Protein AF-A0A0F8XZ46-F1 (afdb_monomer)

Solvent-accessible surface area (backbone atoms only — not comparable to full-atom values): 6084 Å² total; per-residue (Å²): 131,84,63,68,65,59,56,51,52,51,53,51,53,50,50,57,52,47,66,60,47,59,70,53,71,75,48,46,54,52,50,50,47,26,72,75,46,38,25,59,65,57,48,15,61,78,67,75,45,56,47,68,56,50,53,53,48,51,52,57,47,38,74,34,48,31,46,78,44,79,39,54,35,90,87,76,64,79,47,67,53,25,41,51,63,33,43,66,86,70,51,65,78,75,75,77,75,77,74,80,76,83,126

Secondary structure (DSSP, 8-state):
---HHHHHHHHHHHHHHHHHHPPPHHHHHHHHHHHTT--HHHHHHHTT--HHHHHHHHHHHHHTT-EEEEEE-TTTSSSEEEEEEE-TTS-B-----------

Structure (mmCIF, N/CA/C/O backbone):
data_AF-A0A0F8XZ46-F1
#
_entry.id   AF-A0A0F8XZ46-F1
#
loop_
_atom_site.group_PDB
_atom_site.id
_atom_site.type_symbol
_atom_site.label_atom_id
_atom_site.label_alt_id
_atom_site.label_comp_id
_atom_site.label_asym_id
_atom_site.label_entity_id
_atom_site.label_seq_id
_atom_site.pdbx_PDB_ins_code
_atom_site.Cartn_x
_atom_site.Cartn_y
_atom_site.Cartn_z
_atom_site.occupancy
_atom_site.B_iso_or_equiv
_atom_site.auth_seq_id
_atom_site.auth_comp_id
_atom_site.auth_asym_id
_atom_site.auth_atom_id
_atom_site.pdbx_PDB_model_num
ATOM 1 N N . ARG A 1 1 ? -40.461 5.940 25.966 1.00 54.66 1 ARG A N 1
ATOM 2 C CA . ARG A 1 1 ? -39.124 6.562 26.134 1.00 54.66 1 ARG A CA 1
ATOM 3 C C . ARG A 1 1 ? -38.104 5.551 25.630 1.00 54.66 1 ARG A C 1
ATOM 5 O O . ARG A 1 1 ? -37.995 4.506 26.253 1.00 54.66 1 ARG A O 1
ATOM 12 N N . LEU A 1 2 ? -37.449 5.794 24.489 1.00 52.75 2 LEU A N 1
ATOM 13 C CA . LEU A 1 2 ? -36.357 4.928 24.029 1.00 52.75 2 LEU A CA 1
ATOM 14 C C . LEU A 1 2 ? -35.265 4.912 25.108 1.00 52.75 2 LEU A C 1
ATOM 16 O O . LEU A 1 2 ? -34.866 5.974 25.594 1.00 52.75 2 LEU A O 1
ATOM 20 N N . ASN A 1 3 ? -34.825 3.722 25.510 1.00 60.56 3 ASN A N 1
ATOM 21 C CA . ASN A 1 3 ? -33.759 3.558 26.491 1.00 60.56 3 ASN A CA 1
ATOM 22 C C . ASN A 1 3 ? -32.466 4.128 25.903 1.00 60.56 3 ASN A C 1
ATOM 24 O O . ASN A 1 3 ? -31.835 3.501 25.058 1.00 60.56 3 ASN A O 1
ATOM 28 N N . ARG A 1 4 ? -32.065 5.318 26.367 1.00 68.06 4 ARG A N 1
ATOM 29 C CA . ARG A 1 4 ? -30.822 6.010 25.972 1.00 68.06 4 ARG A CA 1
ATOM 30 C C . ARG A 1 4 ? -29.567 5.131 26.106 1.00 68.06 4 ARG A C 1
ATOM 32 O O . ARG A 1 4 ? -28.563 5.422 25.470 1.00 68.06 4 ARG A O 1
ATOM 39 N N . ASN A 1 5 ? -29.638 4.062 26.897 1.00 66.75 5 ASN A N 1
ATOM 40 C CA . ASN A 1 5 ? -28.565 3.085 27.063 1.00 66.75 5 ASN A CA 1
ATOM 41 C C . ASN A 1 5 ? -28.357 2.211 25.812 1.00 66.75 5 ASN A C 1
ATOM 43 O O . ASN A 1 5 ? -27.214 1.979 25.445 1.00 66.75 5 ASN A O 1
ATOM 47 N N . ILE A 1 6 ? -29.427 1.822 25.103 1.00 67.00 6 ILE A N 1
ATOM 48 C CA . ILE A 1 6 ? -29.320 1.003 23.878 1.00 67.00 6 ILE A CA 1
ATOM 49 C C . ILE A 1 6 ? -28.641 1.798 22.754 1.00 67.00 6 ILE A C 1
ATOM 51 O O . ILE A 1 6 ? -27.808 1.265 22.032 1.00 67.00 6 ILE A O 1
ATOM 55 N N . ILE A 1 7 ? -28.951 3.093 22.638 1.00 70.81 7 ILE A N 1
ATOM 56 C CA . ILE A 1 7 ? -28.340 3.970 21.627 1.00 70.81 7 ILE A CA 1
ATOM 57 C C . ILE A 1 7 ? -26.825 4.084 21.858 1.00 70.81 7 ILE A C 1
ATOM 59 O O . ILE A 1 7 ? -26.053 3.917 20.922 1.00 70.81 7 ILE A O 1
ATOM 63 N N . LYS A 1 8 ? -26.389 4.274 23.109 1.00 67.06 8 LYS A N 1
ATOM 64 C CA . LYS A 1 8 ? -24.960 4.367 23.450 1.00 67.06 8 LYS A CA 1
ATOM 65 C C . LYS A 1 8 ? -24.190 3.071 23.192 1.00 67.06 8 LYS A C 1
ATOM 67 O O . LYS A 1 8 ? -23.043 3.124 22.759 1.00 67.06 8 LYS A O 1
ATOM 72 N N . GLU A 1 9 ? -24.795 1.917 23.470 1.00 67.56 9 GLU A N 1
ATOM 73 C CA . GLU A 1 9 ? -24.175 0.619 23.179 1.00 67.56 9 GLU A CA 1
ATOM 74 C C . GLU A 1 9 ? -24.027 0.395 21.670 1.00 67.56 9 GLU A C 1
ATOM 76 O O . GLU A 1 9 ? -22.966 -0.037 21.220 1.00 67.56 9 GLU A O 1
ATOM 81 N N . LEU A 1 10 ? -25.036 0.767 20.876 1.00 64.94 10 LEU A N 1
ATOM 82 C CA . LEU A 1 10 ? -24.966 0.701 19.414 1.00 64.94 10 LEU A CA 1
ATOM 83 C C . LEU A 1 10 ? -23.889 1.640 18.849 1.00 64.94 10 LEU A C 1
ATOM 85 O O . LEU A 1 10 ? -23.071 1.203 18.042 1.00 64.94 10 LEU A O 1
ATOM 89 N N . GLU A 1 11 ? -23.815 2.884 19.327 1.00 65.06 11 GLU A N 1
ATOM 90 C CA . GLU A 1 11 ? -22.775 3.847 18.933 1.00 65.06 11 GLU A CA 1
ATOM 91 C C . GLU A 1 11 ? -21.362 3.362 19.296 1.00 65.06 11 GLU A C 1
ATOM 93 O O . GLU A 1 11 ? -20.412 3.564 18.537 1.00 65.06 11 GLU A O 1
ATOM 98 N N . ALA A 1 12 ? -21.194 2.705 20.448 1.00 63.78 12 ALA A N 1
ATOM 99 C CA . ALA A 1 12 ? -19.908 2.160 20.875 1.00 63.78 12 ALA A CA 1
ATOM 100 C C . ALA A 1 12 ? -19.461 0.976 20.003 1.00 63.78 12 ALA A C 1
ATOM 102 O O . ALA A 1 12 ? -18.287 0.897 19.634 1.00 63.78 12 ALA A O 1
ATOM 103 N N . VAL A 1 13 ? -20.387 0.082 19.640 1.00 65.12 13 VAL A N 1
ATOM 104 C CA . VAL A 1 13 ? -20.117 -1.045 18.734 1.00 65.12 13 VAL A CA 1
ATOM 105 C C . VAL A 1 13 ? -19.792 -0.541 17.327 1.00 65.12 13 VAL A C 1
ATOM 107 O O . VAL A 1 13 ? -18.819 -0.997 16.725 1.00 65.12 13 VAL A O 1
ATOM 110 N N . GLU A 1 14 ? -20.539 0.443 16.827 1.00 60.66 14 GLU A N 1
ATOM 111 C CA . GLU A 1 14 ? -20.293 1.045 15.517 1.00 60.66 14 GLU A CA 1
ATOM 112 C C . GLU A 1 14 ? -18.934 1.764 15.474 1.00 60.66 14 GLU A C 1
ATOM 114 O O . GLU A 1 14 ? -18.143 1.543 14.558 1.00 60.66 14 GLU A O 1
ATOM 119 N N . ASN A 1 15 ? -18.593 2.544 16.505 1.00 59.19 15 ASN A N 1
ATOM 120 C CA . ASN A 1 15 ? -17.287 3.200 16.610 1.00 59.19 15 ASN A CA 1
ATOM 121 C C . ASN A 1 15 ? -16.127 2.204 16.760 1.00 59.19 15 ASN A C 1
ATOM 123 O O . ASN A 1 15 ? -15.049 2.425 16.204 1.00 59.19 15 ASN A O 1
ATOM 127 N N . ALA A 1 16 ? -16.324 1.094 17.476 1.00 60.28 16 ALA A N 1
ATOM 128 C CA . ALA A 1 16 ? -15.326 0.029 17.568 1.00 60.28 16 ALA A CA 1
ATOM 129 C C . ALA A 1 16 ? -15.109 -0.674 16.215 1.00 60.28 16 ALA A C 1
ATOM 131 O O . ALA A 1 16 ? -13.979 -1.044 15.891 1.00 60.28 16 ALA A 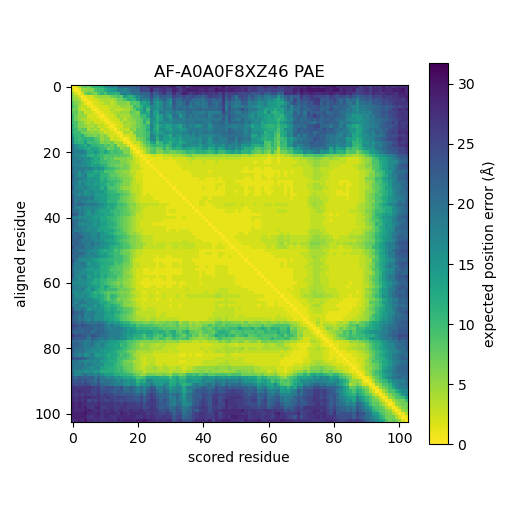O 1
ATOM 132 N N . GLY A 1 17 ? -16.166 -0.823 15.410 1.00 60.25 17 GLY A N 1
ATOM 133 C CA . GLY A 1 17 ? -16.085 -1.294 14.025 1.00 60.25 17 GLY A CA 1
ATOM 134 C C . GLY A 1 17 ? -15.374 -0.302 13.096 1.00 60.25 17 GLY A C 1
ATOM 135 O O . GLY A 1 17 ? -14.492 -0.699 12.334 1.00 60.25 17 GLY A O 1
ATOM 136 N N . LYS A 1 18 ? -15.679 0.998 13.212 1.00 59.91 18 LYS A N 1
ATOM 137 C CA . LYS A 1 18 ? -15.036 2.075 12.434 1.00 59.91 18 LYS A CA 1
ATOM 138 C C . LYS A 1 18 ? -13.533 2.165 12.698 1.00 59.91 18 LYS A C 1
ATOM 140 O O . LYS A 1 18 ? -12.746 2.157 11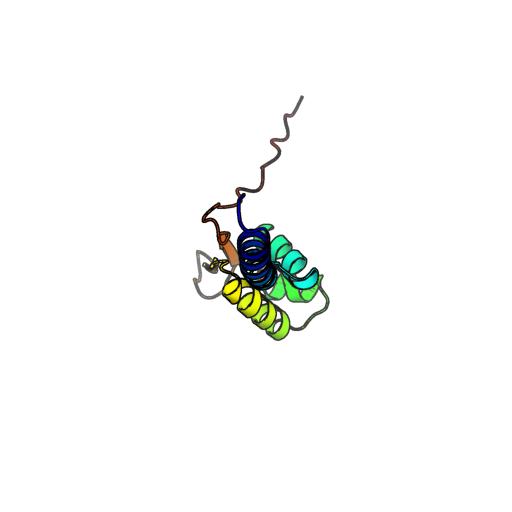.759 1.00 59.91 18 LYS A O 1
ATOM 145 N N . LYS A 1 19 ? -13.099 2.093 13.961 1.00 59.91 19 LYS A N 1
ATOM 146 C CA . LYS A 1 19 ? -11.662 2.083 14.306 1.00 59.91 19 LYS A CA 1
ATOM 147 C C . LYS A 1 19 ? -10.889 0.895 13.725 1.00 59.91 19 LYS A C 1
ATOM 149 O O . LYS A 1 19 ? -9.676 0.976 13.556 1.00 59.91 19 LYS A O 1
ATOM 154 N N . LYS A 1 20 ? -11.562 -0.225 13.438 1.00 66.69 20 LYS A N 1
ATOM 155 C CA . LYS A 1 20 ? -10.931 -1.383 12.786 1.00 66.69 20 LYS A CA 1
ATOM 156 C C . LYS A 1 20 ? -10.763 -1.203 11.278 1.00 66.69 20 LYS A C 1
ATOM 158 O O . LYS A 1 20 ? -9.940 -1.905 10.705 1.00 66.69 20 LYS A O 1
ATOM 163 N N . THR A 1 21 ? -11.514 -0.299 10.653 1.00 71.94 21 THR A N 1
ATOM 164 C CA . THR A 1 21 ? -11.524 -0.084 9.195 1.00 71.94 21 THR A CA 1
ATOM 165 C C . THR A 1 21 ? -10.796 1.195 8.772 1.00 71.94 21 THR A C 1
ATOM 167 O O . THR A 1 21 ? -10.292 1.264 7.654 1.00 71.94 21 THR A O 1
ATOM 170 N N . GLU A 1 22 ? -10.657 2.168 9.673 1.00 85.88 22 GLU A N 1
ATOM 171 C CA . GLU A 1 22 ? -9.929 3.421 9.448 1.00 85.88 22 GLU A CA 1
ATOM 172 C C . GLU A 1 22 ? -8.441 3.176 9.170 1.00 85.88 22 GLU A C 1
ATOM 174 O O . GLU A 1 22 ? -7.783 2.460 9.924 1.00 85.88 22 GLU A O 1
ATOM 179 N N . LEU A 1 23 ? -7.895 3.753 8.097 1.00 91.12 23 LEU A N 1
ATOM 180 C CA . LEU A 1 23 ? -6.470 3.685 7.764 1.00 91.12 23 LEU A CA 1
ATOM 181 C C . LEU A 1 23 ? -5.665 4.637 8.661 1.00 91.12 23 LEU A C 1
ATOM 183 O O . LEU A 1 23 ? -6.142 5.691 9.052 1.00 91.12 23 LEU A O 1
ATOM 187 N N . THR A 1 24 ? -4.427 4.273 8.998 1.00 93.56 24 THR A N 1
ATOM 188 C CA . THR A 1 24 ? -3.479 5.263 9.545 1.00 93.56 24 THR A CA 1
ATOM 189 C C . THR A 1 24 ? -2.977 6.161 8.415 1.00 93.56 24 THR A C 1
ATOM 191 O O . THR A 1 24 ? -2.900 5.674 7.293 1.00 93.56 24 THR A O 1
ATOM 194 N N . GLU A 1 25 ? -2.479 7.360 8.710 1.00 93.69 25 GLU A N 1
ATOM 195 C CA . GLU A 1 25 ? -1.863 8.269 7.718 1.00 93.69 25 GLU A CA 1
ATOM 196 C C . GLU A 1 25 ? -0.871 7.544 6.785 1.00 93.69 25 GLU A C 1
ATOM 198 O O . GLU A 1 25 ? -1.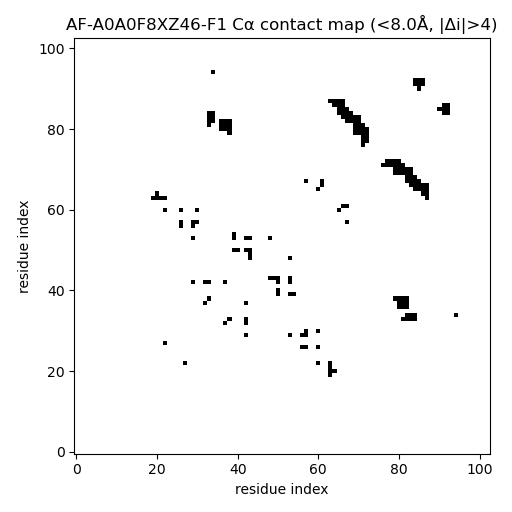071 7.471 5.581 1.00 93.69 25 GLU A O 1
ATOM 203 N N . VAL A 1 26 ? 0.089 6.804 7.351 1.00 94.38 26 VAL A N 1
ATOM 204 C CA . VAL A 1 26 ? 1.065 6.005 6.576 1.00 94.38 26 VAL A CA 1
ATOM 205 C C . VAL A 1 26 ? 0.418 4.952 5.659 1.00 94.38 26 VAL A C 1
ATOM 207 O O . VAL A 1 26 ? 0.975 4.581 4.628 1.00 94.38 26 VAL A O 1
ATOM 210 N N . GLN A 1 27 ? -0.724 4.394 6.060 1.00 95.31 27 GLN A N 1
ATOM 211 C CA . GLN A 1 27 ? -1.443 3.396 5.266 1.00 95.31 27 GLN A CA 1
ATOM 212 C C . GLN A 1 27 ? -2.230 4.059 4.141 1.00 95.31 27 GLN A C 1
ATOM 214 O O . GLN A 1 27 ? -2.277 3.506 3.047 1.00 95.31 27 GLN A O 1
ATOM 219 N N . GLU A 1 28 ? -2.829 5.215 4.412 1.00 95.62 28 GLU A N 1
ATOM 220 C CA . GLU A 1 28 ? -3.523 6.028 3.420 1.00 95.62 28 GLU A CA 1
ATOM 221 C C . GLU A 1 28 ? -2.549 6.547 2.358 1.00 95.62 28 GLU A C 1
ATOM 223 O O . GLU A 1 28 ? -2.797 6.350 1.172 1.00 95.62 28 GLU A O 1
ATOM 228 N N . ASP A 1 29 ? -1.384 7.056 2.763 1.00 95.88 29 ASP A N 1
ATOM 229 C CA . ASP A 1 29 ? -0.322 7.486 1.848 1.00 95.88 29 ASP A CA 1
ATOM 230 C C . ASP A 1 29 ? 0.130 6.351 0.926 1.00 95.88 29 ASP A C 1
ATOM 232 O O . ASP A 1 29 ? 0.189 6.501 -0.295 1.00 95.88 29 ASP A O 1
ATOM 236 N N . ILE A 1 30 ? 0.413 5.172 1.495 1.00 96.62 30 ILE A N 1
ATOM 237 C CA . ILE A 1 30 ? 0.797 4.000 0.701 1.00 96.62 30 ILE A CA 1
ATOM 238 C C . ILE A 1 30 ? -0.341 3.585 -0.236 1.00 96.62 30 ILE A C 1
ATOM 240 O O . ILE A 1 30 ? -0.077 3.234 -1.384 1.00 96.62 30 ILE A O 1
ATOM 244 N N . LEU A 1 31 ? -1.595 3.625 0.216 1.00 95.31 31 LEU A N 1
ATOM 245 C CA . LEU A 1 31 ? -2.745 3.284 -0.617 1.00 95.31 31 LEU A CA 1
ATOM 246 C C . LEU A 1 31 ? -2.919 4.260 -1.788 1.00 95.31 31 LEU A C 1
ATOM 248 O O . LEU A 1 31 ? -3.199 3.820 -2.903 1.00 95.31 31 LEU A O 1
ATOM 252 N N . ASN A 1 32 ? -2.718 5.555 -1.555 1.00 95.12 32 ASN A N 1
ATOM 253 C CA . ASN A 1 32 ? -2.791 6.585 -2.587 1.00 95.12 32 ASN A CA 1
ATOM 254 C C . ASN A 1 32 ? -1.694 6.389 -3.639 1.00 95.12 32 ASN A C 1
ATOM 256 O O . ASN A 1 32 ? -2.005 6.316 -4.825 1.00 95.12 32 ASN A O 1
ATOM 260 N N . LEU A 1 33 ? -0.449 6.139 -3.223 1.00 96.06 33 LEU A N 1
ATOM 261 C CA . LEU A 1 33 ? 0.641 5.836 -4.158 1.00 96.06 33 LEU A CA 1
ATOM 262 C C . LEU A 1 33 ? 0.377 4.570 -4.988 1.00 96.06 33 LEU A C 1
ATOM 264 O O . LEU A 1 33 ? 0.753 4.506 -6.159 1.00 96.06 33 LEU A O 1
ATOM 268 N N . ILE A 1 34 ? -0.282 3.558 -4.410 1.00 95.38 34 ILE A N 1
ATOM 269 C CA . ILE A 1 34 ? -0.710 2.372 -5.164 1.00 95.38 34 ILE A CA 1
ATOM 270 C C . ILE A 1 34 ? -1.763 2.752 -6.215 1.00 95.38 34 ILE A C 1
ATOM 272 O O . ILE A 1 34 ? -1.660 2.310 -7.359 1.00 95.38 34 ILE A O 1
ATOM 276 N N . ARG A 1 35 ? -2.760 3.567 -5.848 1.00 93.38 35 ARG A N 1
ATOM 277 C CA . ARG A 1 35 ? -3.819 4.036 -6.763 1.00 93.38 35 ARG A CA 1
ATOM 278 C C . ARG A 1 35 ? -3.274 4.893 -7.906 1.00 93.38 35 ARG A C 1
ATOM 280 O O . ARG A 1 35 ? -3.817 4.849 -9.003 1.00 93.38 35 ARG A O 1
ATOM 287 N N . GLU A 1 36 ? -2.175 5.601 -7.679 1.00 93.75 36 GLU A N 1
ATOM 288 C CA . GLU A 1 36 ? -1.425 6.326 -8.715 1.00 93.75 36 GLU A CA 1
ATOM 289 C C . GLU A 1 36 ? -0.666 5.399 -9.684 1.00 93.75 36 GLU A C 1
ATOM 291 O O . GLU A 1 36 ? -0.094 5.859 -10.669 1.00 93.75 36 GLU A O 1
ATOM 296 N N . GLY A 1 37 ? -0.670 4.084 -9.441 1.00 93.00 37 GLY A N 1
ATOM 297 C CA . GLY A 1 37 ? -0.078 3.084 -10.326 1.00 93.00 37 GLY A CA 1
ATOM 298 C C . GLY A 1 37 ? 1.347 2.677 -9.961 1.00 93.00 37 GLY A C 1
ATOM 299 O O . GLY A 1 37 ? 1.992 1.993 -10.753 1.00 93.00 37 GLY A O 1
ATOM 300 N N . ASN A 1 38 ? 1.845 3.044 -8.778 1.00 93.06 38 ASN A N 1
ATOM 301 C CA . ASN A 1 38 ? 3.182 2.650 -8.345 1.00 93.06 38 ASN A CA 1
ATOM 302 C C . ASN A 1 38 ? 3.207 1.199 -7.830 1.00 93.06 38 ASN A C 1
ATOM 304 O O . ASN A 1 38 ? 2.336 0.760 -7.072 1.00 93.06 38 ASN A O 1
ATOM 308 N N . ASN A 1 39 ? 4.251 0.448 -8.183 1.00 94.88 39 ASN A N 1
ATOM 309 C CA . ASN A 1 39 ? 4.549 -0.835 -7.543 1.00 94.88 39 ASN A CA 1
ATOM 310 C C . ASN A 1 39 ? 5.322 -0.659 -6.225 1.00 94.88 39 ASN A C 1
ATOM 312 O O . ASN A 1 39 ? 5.806 0.416 -5.882 1.00 94.88 39 ASN A O 1
ATOM 316 N N . VAL A 1 40 ? 5.470 -1.759 -5.483 1.00 96.19 40 VAL A N 1
ATOM 317 C CA . VAL A 1 40 ? 6.117 -1.784 -4.161 1.00 96.19 40 VAL A CA 1
ATOM 318 C C . VAL A 1 40 ? 7.524 -1.190 -4.168 1.00 96.19 40 VAL A C 1
ATOM 320 O O . VAL A 1 40 ? 7.880 -0.498 -3.217 1.00 96.19 40 VAL A O 1
ATOM 323 N N . ASP A 1 41 ? 8.323 -1.476 -5.196 1.00 95.81 41 ASP A N 1
ATOM 324 C CA . ASP A 1 41 ? 9.715 -1.031 -5.235 1.00 95.81 41 ASP A CA 1
ATOM 325 C C . ASP A 1 41 ? 9.787 0.481 -5.498 1.00 95.81 41 ASP A C 1
ATOM 327 O O . ASP A 1 41 ? 10.550 1.179 -4.835 1.00 95.81 41 ASP A O 1
ATOM 331 N N . GLN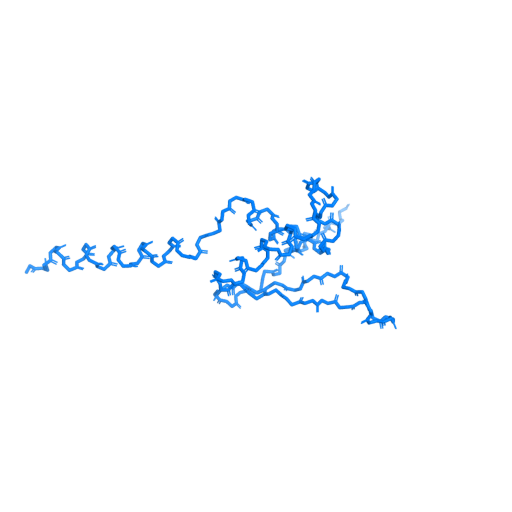 A 1 42 ? 8.925 1.008 -6.375 1.00 96.62 42 GLN A N 1
ATOM 332 C CA . GLN A 1 42 ? 8.777 2.453 -6.592 1.00 96.62 42 GLN A CA 1
ATOM 333 C C . GLN A 1 42 ? 8.308 3.176 -5.326 1.00 96.62 42 GLN A C 1
ATOM 335 O O . GLN A 1 42 ? 8.905 4.176 -4.936 1.00 96.62 42 GLN A O 1
ATOM 340 N N . ILE A 1 43 ? 7.284 2.649 -4.645 1.00 97.00 43 ILE A N 1
ATOM 341 C CA . ILE A 1 43 ? 6.777 3.220 -3.386 1.00 97.00 43 ILE A CA 1
ATOM 342 C C . ILE A 1 43 ? 7.876 3.231 -2.322 1.00 97.00 43 ILE A C 1
ATOM 344 O O . ILE A 1 43 ? 8.037 4.219 -1.611 1.00 97.00 43 ILE A O 1
ATOM 348 N N . ALA A 1 44 ? 8.645 2.146 -2.217 1.00 97.12 44 ALA A N 1
ATOM 349 C CA . ALA A 1 44 ? 9.785 2.063 -1.314 1.00 97.12 44 ALA A CA 1
ATOM 350 C C . ALA A 1 44 ? 10.818 3.164 -1.591 1.00 97.12 44 A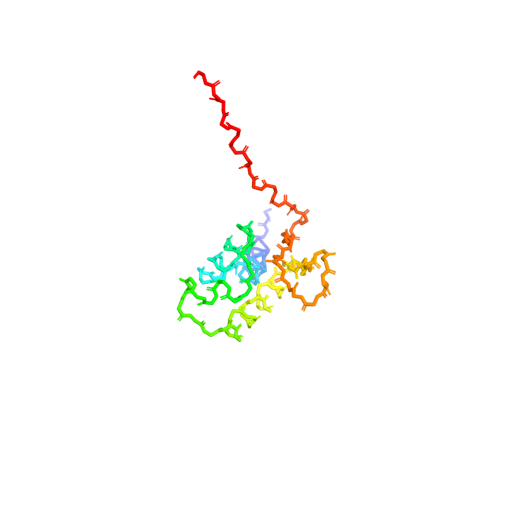LA A C 1
ATOM 352 O O . ALA A 1 44 ? 11.266 3.809 -0.648 1.00 97.12 44 ALA A O 1
ATOM 353 N N . THR A 1 45 ? 11.148 3.427 -2.858 1.00 97.44 45 THR A N 1
ATOM 354 C CA . THR A 1 45 ? 12.042 4.533 -3.230 1.00 97.44 45 THR A CA 1
ATOM 355 C C . THR A 1 45 ? 11.444 5.901 -2.895 1.00 97.44 45 THR A C 1
ATOM 357 O O . THR A 1 45 ? 12.135 6.724 -2.305 1.00 97.44 45 THR A O 1
ATOM 360 N N . LEU A 1 46 ? 10.171 6.146 -3.221 1.00 96.06 46 LEU A N 1
ATOM 361 C CA . LEU A 1 46 ? 9.504 7.434 -2.973 1.00 96.06 46 LEU A CA 1
ATOM 362 C C . LEU A 1 46 ? 9.394 7.773 -1.482 1.00 96.06 46 LEU A C 1
ATOM 364 O O . LEU A 1 46 ? 9.470 8.935 -1.101 1.00 96.06 46 LEU A O 1
ATOM 368 N N . GLN A 1 47 ? 9.206 6.755 -0.646 1.00 94.75 47 GLN A N 1
ATOM 369 C CA . GLN A 1 47 ? 9.029 6.904 0.797 1.00 94.75 47 GLN A CA 1
ATOM 370 C C . GLN A 1 47 ? 10.333 6.732 1.590 1.00 94.75 47 GLN A C 1
ATOM 372 O O . GLN A 1 47 ? 10.279 6.768 2.817 1.00 94.75 47 GLN A O 1
ATOM 377 N N . ASP A 1 48 ? 11.466 6.499 0.915 1.00 96.06 48 ASP A N 1
ATOM 378 C CA . ASP A 1 48 ? 12.759 6.130 1.515 1.00 96.06 48 ASP A CA 1
ATOM 379 C C . ASP A 1 48 ? 12.636 4.985 2.545 1.00 96.06 48 ASP A C 1
ATOM 381 O O . ASP A 1 48 ? 13.042 5.060 3.706 1.00 96.06 48 ASP A O 1
ATOM 385 N N . ARG A 1 49 ? 11.970 3.898 2.136 1.00 94.50 49 ARG A N 1
ATOM 386 C CA . ARG A 1 49 ? 11.652 2.738 2.984 1.00 94.50 49 ARG A CA 1
ATOM 387 C C . ARG A 1 49 ? 12.046 1.430 2.321 1.00 94.50 49 ARG A C 1
ATOM 389 O O . ARG A 1 49 ? 12.134 1.299 1.110 1.00 94.50 49 ARG A O 1
ATOM 396 N N . ASN A 1 50 ? 12.198 0.388 3.136 1.00 96.38 50 ASN A N 1
ATOM 397 C CA . ASN A 1 50 ? 12.434 -0.960 2.628 1.00 96.38 50 ASN A CA 1
ATOM 398 C C . ASN A 1 50 ? 11.162 -1.540 1.953 1.00 96.38 50 ASN A C 1
ATOM 400 O O . ASN A 1 50 ? 10.093 -1.510 2.574 1.00 96.38 50 ASN A O 1
ATOM 404 N N . PRO A 1 51 ? 11.257 -2.182 0.769 1.00 96.69 51 PRO A N 1
ATOM 405 C CA . PRO A 1 51 ? 10.138 -2.874 0.113 1.00 96.69 51 PRO A CA 1
ATOM 406 C C . PRO A 1 51 ? 9.375 -3.854 1.016 1.00 96.69 51 PRO A C 1
ATOM 408 O O . PRO A 1 51 ? 8.159 -4.013 0.909 1.00 96.69 51 PRO A O 1
ATOM 411 N N . ARG A 1 52 ? 10.065 -4.516 1.953 1.00 96.94 52 ARG A N 1
ATOM 412 C CA . ARG A 1 52 ? 9.442 -5.408 2.941 1.00 96.94 52 ARG A CA 1
ATOM 413 C C . ARG A 1 52 ? 8.490 -4.662 3.877 1.00 96.94 52 ARG A C 1
ATOM 415 O O . ARG A 1 52 ? 7.445 -5.210 4.220 1.00 96.94 52 ARG A O 1
ATOM 422 N N . ALA A 1 53 ? 8.828 -3.434 4.269 1.00 95.81 53 ALA A N 1
ATOM 423 C CA . ALA A 1 53 ? 7.966 -2.601 5.100 1.00 95.81 53 ALA A CA 1
ATOM 424 C C . ALA A 1 53 ? 6.700 -2.194 4.335 1.00 95.81 53 ALA A C 1
ATOM 426 O O . ALA A 1 53 ? 5.608 -2.315 4.879 1.00 95.81 53 ALA A O 1
ATOM 427 N N . ILE A 1 54 ? 6.827 -1.830 3.053 1.00 97.62 54 ILE A N 1
ATOM 428 C CA . ILE A 1 54 ? 5.675 -1.511 2.194 1.00 97.62 54 ILE A CA 1
ATOM 429 C C . ILE A 1 54 ? 4.729 -2.712 2.082 1.00 97.62 54 ILE A C 1
ATOM 431 O O . ILE A 1 54 ? 3.536 -2.578 2.351 1.00 97.62 54 ILE A O 1
ATOM 435 N N . ARG A 1 55 ? 5.257 -3.912 1.794 1.00 96.62 55 ARG A N 1
ATOM 436 C CA . ARG A 1 55 ? 4.448 -5.148 1.749 1.00 96.62 55 ARG A CA 1
ATOM 437 C C . ARG A 1 55 ? 3.727 -5.406 3.070 1.00 96.62 55 ARG A C 1
ATOM 439 O O . ARG A 1 55 ? 2.551 -5.761 3.059 1.00 96.62 55 ARG A O 1
ATOM 446 N N . LYS A 1 56 ? 4.402 -5.183 4.202 1.00 96.50 56 LYS A N 1
ATOM 447 C CA . LYS A 1 56 ? 3.790 -5.333 5.526 1.00 96.50 56 LYS A CA 1
ATOM 448 C C . LYS A 1 56 ? 2.656 -4.332 5.742 1.00 96.50 56 LYS A C 1
ATOM 450 O O . LYS A 1 56 ? 1.600 -4.713 6.238 1.00 96.50 56 LYS A O 1
ATOM 455 N N . THR A 1 57 ? 2.831 -3.078 5.334 1.00 96.44 57 THR A N 1
ATOM 456 C CA . THR A 1 57 ? 1.754 -2.086 5.414 1.00 96.44 57 THR A CA 1
ATOM 457 C C . THR A 1 57 ? 0.573 -2.461 4.520 1.00 96.44 57 THR A C 1
ATOM 459 O O . THR A 1 57 ? -0.567 -2.383 4.969 1.00 96.44 57 THR A O 1
ATOM 462 N N . MET A 1 58 ? 0.821 -2.967 3.308 1.00 95.81 58 MET A N 1
ATOM 463 C CA . MET A 1 58 ? -0.237 -3.475 2.424 1.00 95.81 58 MET A CA 1
ATOM 464 C C . MET A 1 58 ? -1.015 -4.643 3.043 1.00 95.81 58 MET A C 1
ATOM 466 O O . MET A 1 58 ? -2.227 -4.719 2.872 1.00 95.81 58 MET A O 1
ATOM 470 N N . GLU A 1 59 ? -0.360 -5.546 3.781 1.00 95.31 59 GLU A N 1
ATOM 471 C CA . GLU A 1 59 ? -1.062 -6.596 4.536 1.00 95.31 59 GLU A CA 1
ATOM 472 C C . GLU A 1 59 ? -2.032 -5.996 5.559 1.00 95.31 59 GLU A C 1
ATOM 474 O O . GLU A 1 59 ? -3.181 -6.426 5.634 1.00 95.31 59 GLU A O 1
ATOM 479 N N . PHE A 1 60 ? -1.608 -4.973 6.308 1.00 94.56 60 PHE A N 1
ATOM 480 C CA . PHE A 1 60 ? -2.489 -4.299 7.262 1.00 94.56 60 PHE A CA 1
ATOM 481 C C . PHE A 1 60 ? -3.651 -3.572 6.584 1.00 94.56 60 PHE A C 1
ATOM 483 O O . PHE A 1 60 ? -4.758 -3.605 7.109 1.00 94.56 60 PHE A O 1
ATOM 490 N N . ILE A 1 61 ? -3.431 -2.973 5.413 1.00 94.25 61 ILE A N 1
ATOM 491 C CA . ILE A 1 61 ? -4.502 -2.359 4.617 1.00 94.25 61 ILE A CA 1
ATOM 492 C C . ILE A 1 61 ? -5.520 -3.421 4.173 1.00 94.25 61 ILE A C 1
ATOM 494 O O . ILE A 1 61 ? -6.724 -3.220 4.319 1.00 94.25 61 ILE A O 1
ATOM 498 N N . ARG A 1 62 ? -5.062 -4.600 3.728 1.00 93.00 62 ARG A N 1
ATOM 499 C CA . ARG A 1 62 ? -5.962 -5.712 3.371 1.00 93.00 62 ARG A CA 1
ATOM 500 C C . ARG A 1 62 ? -6.805 -6.195 4.548 1.00 93.00 62 ARG A C 1
ATOM 502 O O . ARG A 1 62 ? -7.987 -6.475 4.379 1.00 93.00 62 ARG A O 1
ATOM 509 N N . LEU A 1 63 ? -6.229 -6.244 5.751 1.00 91.62 63 LEU A N 1
ATOM 510 C CA . LEU A 1 63 ? -6.969 -6.601 6.969 1.00 91.62 63 LEU A CA 1
ATOM 511 C C . LEU A 1 63 ? -8.099 -5.612 7.300 1.00 91.62 63 LEU A C 1
ATOM 513 O O . LEU A 1 63 ? -9.014 -5.970 8.037 1.00 91.62 63 LEU A O 1
ATOM 517 N N . LYS A 1 64 ? -8.062 -4.400 6.737 1.00 89.88 64 LYS A N 1
ATOM 518 C CA . LYS A 1 64 ? -9.107 -3.377 6.875 1.00 89.88 64 LYS A CA 1
ATOM 519 C C . LYS A 1 64 ? -10.196 -3.477 5.801 1.00 89.88 64 LYS A C 1
ATOM 521 O O . LYS A 1 64 ? -11.086 -2.637 5.757 1.00 89.88 64 LYS A O 1
ATOM 526 N N . GLY A 1 65 ? -10.151 -4.517 4.965 1.00 89.88 65 GLY A N 1
ATOM 527 C CA . GLY A 1 65 ? -11.182 -4.842 3.976 1.00 89.88 65 GLY A CA 1
ATOM 528 C C . GLY A 1 65 ? -10.848 -4.440 2.540 1.00 89.88 65 GLY A C 1
ATOM 529 O O . GLY A 1 65 ? -11.610 -4.770 1.637 1.00 89.88 65 GLY A O 1
ATOM 530 N N . TYR A 1 66 ? -9.716 -3.776 2.305 1.00 91.75 66 TYR A N 1
ATOM 531 C CA . TYR A 1 66 ? -9.278 -3.418 0.957 1.00 91.75 66 TYR A CA 1
ATOM 532 C C . TYR A 1 66 ? -8.771 -4.651 0.204 1.00 91.75 66 TYR A C 1
ATOM 534 O O . TYR A 1 66 ? -8.030 -5.471 0.756 1.00 91.75 66 TYR A O 1
ATOM 542 N N . LYS A 1 67 ? -9.087 -4.762 -1.086 1.00 92.44 67 LYS A N 1
ATOM 543 C CA . LYS A 1 67 ? -8.442 -5.747 -1.967 1.00 92.44 67 LYS A CA 1
ATOM 544 C C . LYS A 1 67 ? -7.365 -5.052 -2.781 1.00 92.44 67 LYS A C 1
ATOM 546 O O . LYS A 1 67 ? -7.613 -4.008 -3.367 1.00 92.44 67 LYS A O 1
ATOM 551 N N . ILE A 1 68 ? -6.168 -5.635 -2.790 1.00 93.81 68 ILE A N 1
ATOM 552 C CA . ILE A 1 68 ? -5.014 -5.116 -3.529 1.00 93.81 68 ILE A CA 1
ATOM 553 C C . ILE A 1 68 ? -4.442 -6.254 -4.368 1.00 93.81 68 ILE A C 1
ATOM 555 O O . ILE A 1 68 ? -3.770 -7.142 -3.820 1.00 93.81 68 ILE A O 1
ATOM 559 N N . GLU A 1 69 ? -4.721 -6.218 -5.667 1.00 92.75 69 GLU A N 1
ATOM 560 C CA . GLU A 1 69 ? -4.434 -7.287 -6.623 1.00 92.75 69 GLU A CA 1
ATOM 561 C C . GLU A 1 69 ? -3.280 -6.890 -7.552 1.00 92.75 69 GLU A C 1
ATOM 563 O O . GLU A 1 69 ? -3.303 -5.796 -8.117 1.00 92.75 69 GLU A O 1
ATOM 568 N N . PRO A 1 70 ? -2.237 -7.725 -7.696 1.00 94.25 70 PRO A N 1
ATOM 569 C CA . PRO A 1 70 ? -1.106 -7.408 -8.557 1.00 94.25 70 PRO A CA 1
ATOM 570 C C . PRO A 1 70 ? -1.493 -7.479 -10.035 1.00 94.25 70 PRO A C 1
ATOM 572 O O . PRO A 1 70 ? -2.088 -8.456 -10.485 1.00 94.25 70 PRO A O 1
ATOM 575 N N . VAL A 1 71 ? -1.065 -6.477 -10.797 1.00 92.38 71 VAL A N 1
ATOM 576 C CA . VAL A 1 71 ? -1.082 -6.491 -12.260 1.00 92.38 71 VAL A CA 1
ATOM 577 C C . VAL A 1 71 ? 0.348 -6.704 -12.731 1.00 92.38 71 VAL A C 1
ATOM 579 O O . VAL A 1 71 ? 1.247 -5.924 -12.407 1.00 92.38 71 VAL A O 1
ATOM 582 N N . TYR A 1 72 ? 0.568 -7.799 -13.449 1.00 91.50 72 TYR A N 1
ATOM 583 C CA . TYR A 1 72 ? 1.887 -8.188 -13.931 1.00 91.50 72 TYR A CA 1
ATOM 584 C C . TYR A 1 72 ? 2.165 -7.608 -15.316 1.00 91.50 72 TYR A C 1
ATOM 586 O O . TYR A 1 72 ? 1.248 -7.405 -16.107 1.00 91.50 72 TYR A O 1
ATOM 594 N N . ASP A 1 73 ? 3.448 -7.397 -15.593 1.00 88.12 73 ASP A N 1
ATOM 595 C CA . ASP A 1 73 ? 3.972 -7.032 -16.908 1.00 88.12 73 ASP A CA 1
ATOM 596 C C . ASP A 1 73 ? 3.422 -7.974 -17.995 1.00 88.12 73 ASP A C 1
ATOM 598 O O . ASP A 1 73 ? 3.551 -9.197 -17.891 1.00 88.12 73 ASP A O 1
ATOM 602 N N . SER A 1 74 ? 2.819 -7.400 -19.037 1.00 83.25 74 SER A N 1
ATOM 603 C CA . SER A 1 74 ? 2.123 -8.147 -20.097 1.00 83.25 74 SER A CA 1
ATOM 604 C C . SER A 1 74 ? 3.038 -8.989 -20.994 1.00 83.25 74 SER A C 1
ATOM 606 O O . SER A 1 74 ? 2.569 -9.902 -21.673 1.00 83.25 74 SER A O 1
ATOM 608 N N . ILE A 1 75 ? 4.341 -8.708 -21.006 1.00 83.25 75 ILE A N 1
ATOM 609 C CA . ILE A 1 75 ? 5.315 -9.385 -21.863 1.00 83.25 75 ILE A CA 1
ATOM 610 C C . ILE A 1 75 ? 5.903 -10.575 -21.111 1.00 83.25 75 ILE A C 1
ATOM 612 O O . ILE A 1 75 ? 5.910 -11.705 -21.597 1.00 83.25 75 ILE A O 1
ATOM 616 N N . THR A 1 76 ? 6.407 -10.329 -19.905 1.00 84.19 76 THR A N 1
ATOM 617 C CA . THR A 1 76 ? 7.183 -11.316 -19.149 1.00 84.19 76 THR A CA 1
ATOM 618 C C . THR A 1 76 ? 6.382 -12.007 -18.056 1.00 84.19 76 THR A C 1
ATOM 620 O O . THR A 1 76 ? 6.785 -13.087 -17.631 1.00 84.19 76 THR A O 1
ATOM 623 N N . HIS A 1 77 ? 5.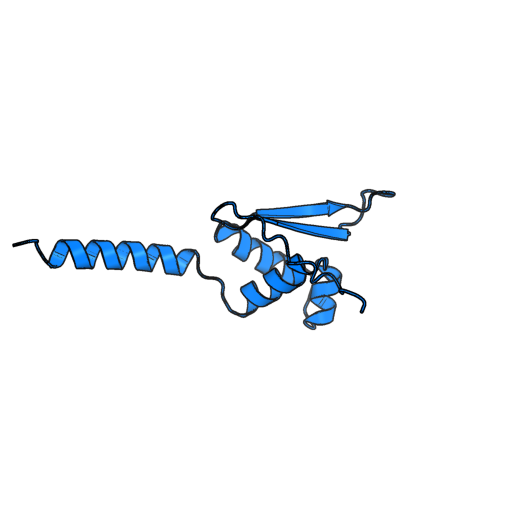290 -11.402 -17.573 1.00 83.31 77 HIS A N 1
ATOM 624 C CA . HIS A 1 77 ? 4.472 -11.862 -16.441 1.00 83.31 77 HIS A CA 1
ATOM 625 C C . HIS A 1 77 ? 5.269 -12.170 -15.156 1.00 83.31 77 HIS A C 1
ATOM 627 O O . HIS A 1 77 ? 4.781 -12.842 -14.249 1.00 83.31 77 HIS A O 1
ATOM 633 N N . ARG A 1 78 ? 6.517 -11.693 -15.058 1.00 84.56 78 ARG A N 1
ATOM 634 C CA . ARG A 1 78 ? 7.440 -11.991 -13.946 1.00 84.56 78 ARG A CA 1
ATOM 635 C C . ARG A 1 78 ? 7.539 -10.867 -12.927 1.00 84.56 78 ARG A C 1
ATOM 637 O O . ARG A 1 78 ? 7.985 -11.102 -11.806 1.00 84.56 78 ARG A O 1
ATOM 644 N N . LYS A 1 79 ? 7.150 -9.652 -13.310 1.00 87.25 79 LYS A N 1
ATOM 645 C CA . LYS A 1 79 ? 7.250 -8.453 -12.482 1.00 87.25 79 LYS A CA 1
ATOM 646 C C . LYS A 1 79 ? 5.872 -7.833 -12.307 1.00 87.25 79 LYS A C 1
ATOM 648 O O . LYS A 1 79 ? 5.118 -7.738 -13.269 1.00 87.25 79 LYS A O 1
ATOM 653 N N . VAL A 1 80 ? 5.560 -7.419 -11.081 1.00 90.31 80 VAL A N 1
ATOM 654 C CA . VAL A 1 80 ? 4.369 -6.609 -10.809 1.00 90.31 80 VAL A CA 1
ATOM 655 C C . VAL A 1 80 ? 4.641 -5.190 -11.292 1.00 90.31 80 VAL A C 1
ATOM 657 O O . VAL A 1 80 ? 5.603 -4.562 -10.851 1.00 90.31 80 VAL A O 1
ATOM 660 N N . GLU A 1 81 ? 3.808 -4.707 -12.200 1.00 90.88 81 GLU A N 1
ATOM 661 C CA . GLU A 1 81 ? 3.907 -3.363 -12.760 1.00 90.88 81 GLU A CA 1
ATOM 662 C C . GLU A 1 81 ? 3.170 -2.355 -11.879 1.00 90.88 81 GLU A C 1
ATOM 664 O O . GLU A 1 81 ? 3.735 -1.321 -11.532 1.00 90.88 81 GLU A O 1
ATOM 669 N N . LYS A 1 82 ? 1.957 -2.718 -11.444 1.00 92.12 82 LYS A N 1
ATOM 670 C CA . LYS A 1 82 ? 1.079 -1.928 -10.570 1.00 92.12 82 LYS A CA 1
ATOM 671 C C . LYS A 1 82 ? 0.147 -2.835 -9.764 1.00 92.12 82 LYS A C 1
ATOM 673 O O . LYS A 1 82 ? 0.181 -4.058 -9.914 1.00 92.12 82 LYS A O 1
ATOM 678 N N . TYR A 1 83 ? -0.716 -2.247 -8.941 1.00 93.06 83 TYR A N 1
ATOM 679 C CA . TYR A 1 83 ? -1.800 -2.979 -8.288 1.00 93.06 83 TYR A CA 1
ATOM 680 C C . TYR A 1 83 ? -3.151 -2.324 -8.560 1.00 93.06 83 TYR A C 1
ATOM 682 O O . TYR A 1 83 ? -3.259 -1.102 -8.575 1.00 93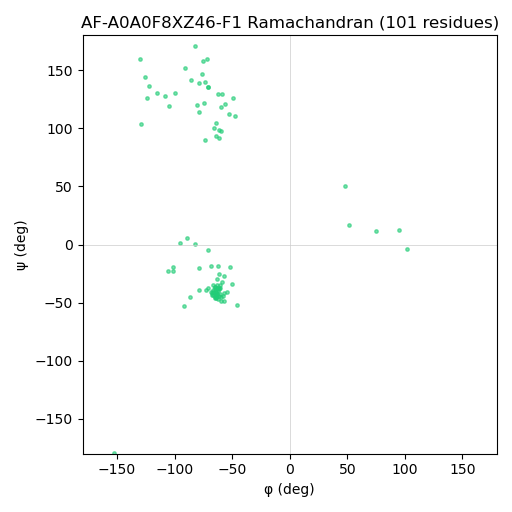.06 83 TYR A O 1
ATOM 690 N N . ASN A 1 84 ? -4.180 -3.151 -8.710 1.00 91.06 84 ASN A N 1
ATOM 691 C CA . ASN A 1 84 ? -5.567 -2.708 -8.665 1.00 91.06 84 ASN A CA 1
ATOM 692 C C . ASN A 1 84 ? -6.034 -2.677 -7.207 1.00 91.06 84 ASN A C 1
ATOM 694 O O . ASN A 1 84 ? -5.675 -3.558 -6.418 1.00 91.06 84 ASN A O 1
ATOM 698 N N . VAL A 1 85 ? -6.830 -1.669 -6.854 1.00 92.25 85 VAL A N 1
ATOM 699 C CA . VAL A 1 85 ? -7.323 -1.449 -5.490 1.00 92.25 85 VAL A CA 1
ATOM 700 C C . VAL A 1 85 ? -8.843 -1.395 -5.501 1.00 92.25 85 VAL A C 1
ATOM 702 O O . VAL A 1 85 ? -9.425 -0.582 -6.213 1.00 92.25 85 VAL A O 1
ATOM 705 N N . LEU A 1 8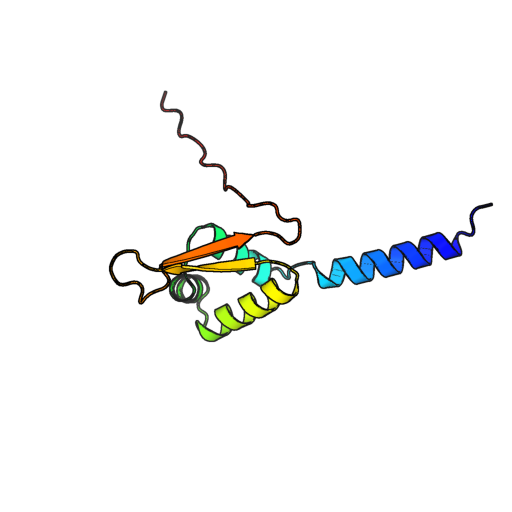6 ? -9.472 -2.220 -4.665 1.00 89.25 86 LEU A N 1
ATOM 706 C CA . LEU A 1 86 ? -10.906 -2.161 -4.387 1.00 89.25 86 LEU A CA 1
ATOM 707 C C . LEU A 1 86 ? -11.121 -1.798 -2.924 1.00 89.25 86 LEU A C 1
ATOM 709 O O . LEU A 1 86 ? -10.541 -2.425 -2.028 1.00 89.25 86 LEU A O 1
ATOM 713 N N . ASP A 1 87 ? -11.973 -0.806 -2.693 1.00 87.38 87 ASP A N 1
ATOM 714 C CA . ASP A 1 87 ? -12.304 -0.352 -1.349 1.00 87.38 87 ASP A CA 1
ATOM 715 C C . ASP A 1 87 ? -13.185 -1.378 -0.613 1.00 87.38 87 ASP A C 1
ATOM 717 O O . ASP A 1 87 ? -13.861 -2.187 -1.259 1.00 87.38 87 ASP A O 1
ATOM 721 N N . PRO A 1 88 ? -13.241 -1.345 0.734 1.00 83.50 88 PRO A N 1
ATOM 722 C CA . PRO A 1 88 ? -14.071 -2.259 1.522 1.00 83.50 88 PRO A CA 1
ATOM 723 C C . PRO A 1 88 ? -15.560 -2.212 1.153 1.00 83.50 88 PRO A C 1
ATOM 725 O O . PRO A 1 88 ? -16.271 -3.201 1.306 1.00 83.50 88 PRO A O 1
ATOM 728 N N . GLU A 1 89 ? -16.027 -1.071 0.640 1.00 79.62 89 GLU A N 1
ATOM 729 C CA . GLU A 1 89 ? -17.401 -0.868 0.167 1.00 79.62 89 GLU A CA 1
ATOM 730 C C . GLU A 1 89 ? -17.637 -1.374 -1.269 1.00 79.62 89 GLU A C 1
ATOM 732 O O . GLU A 1 89 ? -18.736 -1.230 -1.799 1.00 79.62 89 GLU A O 1
ATOM 737 N N . GLY A 1 90 ? -16.621 -1.944 -1.926 1.00 64.06 90 GLY A N 1
ATOM 738 C CA . GLY A 1 90 ? -16.705 -2.427 -3.306 1.00 64.06 90 GLY A CA 1
ATOM 739 C C . GLY A 1 90 ? -16.708 -1.320 -4.363 1.00 64.06 90 GLY A C 1
ATOM 740 O O . GLY A 1 90 ? -16.990 -1.596 -5.526 1.00 64.06 90 GLY A O 1
ATOM 741 N N . LYS A 1 91 ? -16.394 -0.078 -3.980 1.00 58.94 91 LYS A N 1
ATOM 742 C CA . LYS A 1 91 ? -16.190 1.020 -4.925 1.00 58.94 91 LYS A CA 1
ATOM 743 C C . LYS A 1 91 ? -14.781 0.919 -5.498 1.00 58.94 91 LYS A C 1
ATOM 745 O O . LYS A 1 91 ? -13.790 0.933 -4.770 1.00 58.94 91 LYS A O 1
ATOM 750 N N . GLU A 1 92 ? -14.706 0.777 -6.810 1.00 56.50 92 GLU A N 1
ATOM 751 C CA . GLU A 1 92 ? -13.464 0.932 -7.551 1.00 56.50 92 GLU A CA 1
ATOM 752 C C . GLU A 1 92 ? -13.237 2.440 -7.705 1.00 56.50 92 GLU A C 1
ATOM 754 O O . GLU A 1 92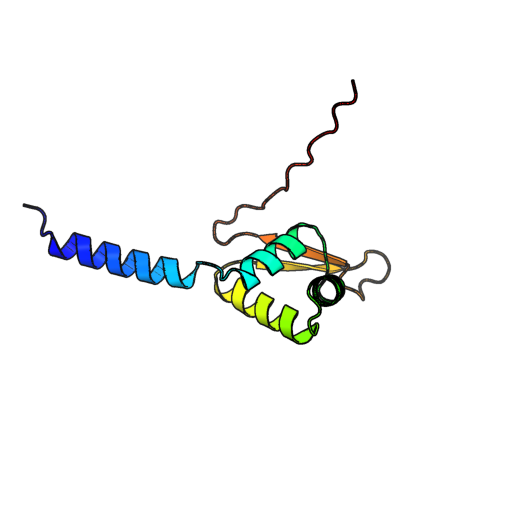 ? -14.050 3.130 -8.322 1.00 56.50 92 GLU A O 1
ATOM 759 N N . ASN A 1 93 ? -12.192 2.992 -7.081 1.00 52.03 93 ASN A N 1
ATOM 760 C CA . ASN A 1 93 ? -11.849 4.395 -7.305 1.00 52.03 93 ASN A CA 1
ATOM 761 C C . ASN A 1 93 ? -11.231 4.518 -8.697 1.00 52.03 93 ASN A C 1
ATOM 763 O O . ASN A 1 93 ? -10.017 4.410 -8.869 1.00 52.03 93 ASN A O 1
ATOM 767 N N . SER A 1 94 ? -12.080 4.757 -9.694 1.00 41.41 94 SER A N 1
ATOM 768 C CA . SER A 1 94 ? -11.669 5.381 -10.942 1.00 41.41 94 SER A CA 1
ATOM 769 C C . SER A 1 94 ? -11.152 6.774 -10.593 1.00 41.41 94 SER A C 1
ATOM 771 O O . SER A 1 94 ? -11.938 7.694 -10.355 1.00 41.41 94 SER A O 1
ATOM 773 N N . VAL A 1 95 ? -9.833 6.931 -10.493 1.00 45.66 95 VAL A N 1
ATOM 774 C CA . VAL A 1 95 ? -9.225 8.260 -10.431 1.00 45.66 95 VAL A CA 1
ATOM 775 C C . VAL A 1 95 ? -9.700 9.009 -11.672 1.00 45.66 95 VAL A C 1
ATOM 777 O O . VAL A 1 95 ? -9.505 8.537 -12.793 1.00 45.66 95 VAL A O 1
ATOM 780 N N . TYR A 1 96 ? -10.380 10.135 -11.450 1.00 40.31 96 TYR A N 1
ATOM 781 C CA . TYR A 1 96 ? -10.764 11.079 -12.486 1.00 40.31 96 TYR A CA 1
ATOM 782 C C . TYR A 1 96 ? -9.540 11.360 -13.357 1.00 40.31 96 TYR A C 1
ATOM 784 O O . TYR A 1 96 ? -8.585 12.001 -12.921 1.00 40.31 96 TYR A O 1
ATOM 792 N N . THR A 1 97 ? -9.564 10.880 -14.596 1.00 39.34 97 THR A N 1
ATOM 793 C CA . THR A 1 97 ? -8.801 11.529 -15.649 1.00 39.34 97 THR A CA 1
ATOM 794 C C . THR A 1 97 ? -9.456 12.889 -15.806 1.00 39.34 97 THR A C 1
ATOM 796 O O . THR A 1 97 ? -10.545 13.015 -16.357 1.00 39.34 97 THR A O 1
ATOM 799 N N . THR A 1 98 ? -8.845 13.918 -15.223 1.00 41.53 98 THR A N 1
ATOM 800 C CA . THR A 1 98 ? -9.141 15.289 -15.614 1.00 41.53 98 THR A CA 1
ATOM 801 C C . THR A 1 98 ? -8.791 15.359 -17.092 1.00 41.53 98 THR A C 1
ATOM 803 O O . THR A 1 98 ? -7.616 15.430 -17.455 1.00 41.53 98 THR A O 1
ATOM 806 N N . GLU A 1 99 ? -9.799 15.214 -17.951 1.00 38.41 99 GLU A N 1
ATOM 807 C CA . GLU A 1 99 ? -9.672 15.495 -19.368 1.00 38.41 99 GLU A CA 1
ATOM 808 C C . GLU A 1 99 ? -9.112 16.913 -19.466 1.00 38.41 99 GLU A C 1
ATOM 810 O O . GLU A 1 99 ? -9.742 17.891 -19.054 1.00 38.41 99 GLU A O 1
ATOM 815 N N . TYR A 1 100 ? -7.876 17.017 -19.950 1.00 41.53 100 TYR A N 1
ATOM 816 C CA . TYR A 1 100 ? -7.361 18.268 -20.466 1.00 41.53 100 TYR A CA 1
ATOM 817 C C . TYR A 1 100 ? -8.252 18.638 -21.652 1.00 41.53 100 TYR A C 1
ATOM 819 O O . TYR A 1 100 ? -8.012 18.218 -22.783 1.00 41.53 100 TYR A O 1
ATOM 827 N N . SER A 1 101 ? -9.300 19.412 -21.383 1.00 41.69 101 SER A N 1
ATOM 828 C CA . SER A 1 101 ? -10.000 20.185 -22.397 1.00 41.69 101 SER A CA 1
ATOM 829 C C . SER A 1 101 ? -9.008 21.208 -22.935 1.00 41.69 101 SER A C 1
ATOM 831 O O . SER A 1 101 ? -8.817 22.275 -22.353 1.00 41.69 101 SER A O 1
ATOM 833 N N . ALA A 1 102 ? -8.324 20.844 -24.017 1.00 45.28 102 ALA A N 1
ATOM 834 C CA . ALA A 1 102 ? -7.627 21.799 -24.857 1.00 45.28 102 ALA A CA 1
ATOM 835 C C . ALA A 1 102 ? -8.666 22.800 -25.391 1.00 45.28 102 ALA A C 1
ATOM 837 O O . ALA A 1 102 ? -9.622 22.403 -26.062 1.00 45.28 102 ALA A O 1
ATOM 838 N N . GLN A 1 103 ? -8.493 24.074 -25.041 1.00 45.47 103 GLN A N 1
ATOM 839 C CA . GLN A 1 103 ? -9.101 25.215 -25.726 1.00 45.47 103 GLN A CA 1
ATOM 840 C C . GLN A 1 103 ? -8.048 25.872 -26.610 1.00 45.47 103 GLN A C 1
ATOM 842 O O . GLN A 1 103 ? -6.878 25.935 -26.165 1.00 45.47 103 GLN A O 1
#

Radius of gyration: 18.56 Å; Cα contacts (8 Å, |Δi|>4): 100; chains: 1; bounding box: 52×37×53 Å

Nearest PDB structures (foldseek):
  2kko-assembly1_B  TM=5.648E-01  e=2.831E-01  Mycobacterium tuberculosis variant bovis
  4ggg-assembly2_B  TM=6.653E-01  e=9.059E-01  Staphylococcus aureus subsp. aureus N315
  8qkf-assembly1_B  TM=5.972E-01  e=5.763E-01  Mycolicibacterium smegmatis
  2kko-assembly1_A  TM=5.419E-01  e=6.147E-01  Mycobacterium tuberculosis variant bovis
  6cda-assembly1_A-2  TM=5.905E-01  e=1.100E+00  Staphylococcus aureus

Mean predicted aligned error: 10.35 Å

Organism: NCBI:txid412755

Foldseek 3Di:
DPDPVVVVVVVVVVVVLVVLQDADPVLVVLVVCLVVFDDLVRSCVVVVHDSVVSVVSVVSNVSSQKDWAFDADPPPSPDGRGTFIAGNVRDRPPPDPPPPPDD

Sequence (103 aa):
RLNRNIIKELEAVENAGKKKTELTEVQEDILNLIREGNNVDQIATLQDRNPRAIRKTMEFIRLKGYKIEPVYDSITHRKVEKYNVLDPEGKENSVYTTEYSAQ

pLDDT: mean 80.47, std 18.39, range [38.41, 97.62]